Protein AF-A0A849R8N9-F1 (afdb_monomer)

Solvent-accessible surface area (backbone atoms only — not comparable to full-atom values): 6455 Å² total; per-residue (Å²): 114,72,68,57,53,55,50,51,50,54,52,49,55,51,48,55,70,72,49,62,56,69,59,52,52,50,52,54,50,52,54,50,51,51,51,48,61,68,49,47,60,58,52,51,54,50,51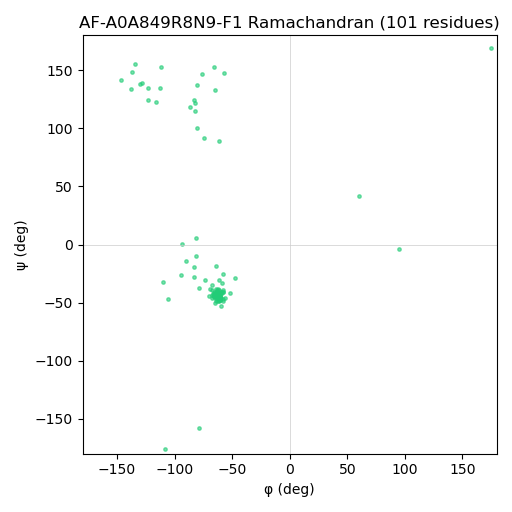,50,52,51,53,49,50,53,48,40,43,73,74,74,50,54,101,72,84,89,78,50,58,96,92,42,96,62,70,79,64,54,70,63,52,46,55,55,51,56,70,40,90,90,51,90,71,82,81,92,76,80,95,59,91,83,126

Structure (mmCIF, N/CA/C/O backbone):
data_AF-A0A849R8N9-F1
#
_entry.id   AF-A0A849R8N9-F1
#
loop_
_atom_site.group_PDB
_atom_site.id
_atom_site.type_symbol
_atom_site.label_atom_id
_atom_site.label_alt_id
_atom_site.label_comp_id
_atom_site.label_asym_id
_atom_site.label_entity_id
_atom_site.label_seq_id
_atom_site.pdbx_PDB_ins_code
_atom_site.Cartn_x
_atom_site.Cartn_y
_atom_site.Cartn_z
_atom_site.occupancy
_atom_site.B_iso_or_equiv
_atom_site.auth_seq_id
_atom_site.auth_comp_id
_atom_site.auth_asym_id
_atom_site.auth_atom_id
_atom_site.pdbx_PDB_model_num
ATOM 1 N N . MET A 1 1 ? -30.679 -16.609 16.496 1.00 62.34 1 MET A N 1
ATOM 2 C CA . MET A 1 1 ? -29.241 -16.255 16.487 1.00 62.34 1 MET A CA 1
ATOM 3 C C . MET A 1 1 ? -28.993 -14.779 16.141 1.00 62.34 1 MET A C 1
ATOM 5 O O . MET A 1 1 ? -28.462 -14.071 16.983 1.00 62.34 1 MET A O 1
ATOM 9 N N . PHE A 1 2 ? -29.469 -14.258 14.999 1.00 70.25 2 PHE A N 1
ATOM 10 C CA . PHE A 1 2 ? -29.288 -12.841 14.600 1.00 70.25 2 PHE A CA 1
ATOM 11 C C . PHE A 1 2 ? -29.846 -11.781 15.575 1.00 70.25 2 PHE A C 1
ATOM 13 O O . PHE A 1 2 ? -29.257 -10.712 15.725 1.00 70.25 2 PHE A O 1
ATOM 20 N N . LYS A 1 3 ? -30.953 -12.066 16.281 1.00 79.62 3 LYS A N 1
ATOM 21 C CA . LYS A 1 3 ? -31.496 -11.165 17.320 1.00 79.62 3 LYS A CA 1
ATOM 22 C C . LYS A 1 3 ? -30.511 -10.938 18.472 1.00 79.62 3 LYS A C 1
ATOM 24 O O . LYS A 1 3 ? -30.376 -9.808 18.925 1.00 79.62 3 LYS A O 1
ATOM 29 N N . ASN A 1 4 ? -29.785 -11.976 18.887 1.00 85.31 4 ASN A N 1
ATOM 30 C CA . ASN A 1 4 ? -28.820 -11.876 19.983 1.00 85.31 4 ASN A CA 1
ATOM 31 C C . ASN A 1 4 ? -27.642 -10.983 19.586 1.00 85.31 4 ASN A C 1
ATOM 33 O O . ASN A 1 4 ? -27.236 -10.146 20.376 1.00 85.31 4 ASN A O 1
ATOM 37 N N . PHE A 1 5 ? -27.176 -11.071 18.336 1.00 88.25 5 PHE A N 1
ATOM 38 C CA . PHE A 1 5 ? -26.109 -10.206 17.825 1.00 88.25 5 PHE A CA 1
ATOM 39 C C . PHE A 1 5 ? -26.508 -8.722 17.829 1.00 88.25 5 PHE A C 1
ATOM 41 O O . PHE A 1 5 ? -25.741 -7.873 18.279 1.00 88.25 5 PHE A O 1
ATOM 48 N N . LYS A 1 6 ? -27.744 -8.406 17.412 1.00 88.38 6 LYS A N 1
ATOM 49 C CA . LYS A 1 6 ? -28.294 -7.040 17.504 1.00 88.38 6 LYS A CA 1
ATOM 50 C C . LYS A 1 6 ? -28.331 -6.526 18.945 1.00 88.38 6 LYS A C 1
ATOM 52 O O . LYS A 1 6 ? -27.981 -5.373 19.188 1.00 88.38 6 LYS A O 1
ATOM 57 N N . VAL A 1 7 ? -28.743 -7.370 19.890 1.00 91.75 7 VAL A N 1
ATOM 58 C CA . VAL A 1 7 ? -28.802 -7.008 21.314 1.00 91.75 7 VAL A CA 1
ATOM 59 C C . VAL A 1 7 ? -27.396 -6.811 21.887 1.00 91.75 7 VAL A C 1
ATOM 61 O O . VAL A 1 7 ? -27.147 -5.793 22.526 1.00 91.75 7 VAL A O 1
ATOM 64 N N . SER A 1 8 ? -26.454 -7.713 21.604 1.00 90.69 8 SER A N 1
ATOM 65 C CA . SER A 1 8 ? -25.053 -7.589 22.025 1.00 90.69 8 SER A CA 1
ATOM 66 C C . SER A 1 8 ? -24.391 -6.328 21.466 1.00 90.69 8 SER A C 1
ATOM 68 O O . SER A 1 8 ? -23.702 -5.630 22.206 1.00 90.69 8 SER A O 1
ATOM 70 N N . PHE A 1 9 ? -24.648 -5.978 20.202 1.00 91.25 9 PHE A N 1
ATOM 71 C CA . PHE A 1 9 ? -24.139 -4.744 19.599 1.00 91.25 9 PHE A CA 1
ATOM 72 C C . PHE A 1 9 ? -24.730 -3.488 20.256 1.00 91.25 9 PHE A C 1
ATOM 74 O O . PHE A 1 9 ? -23.998 -2.552 20.576 1.00 91.25 9 PHE A O 1
ATOM 81 N N . PHE A 1 10 ? -26.042 -3.475 20.523 1.00 92.25 10 PHE A N 1
ATOM 82 C CA . PHE A 1 10 ? -26.693 -2.369 21.231 1.00 92.25 10 PHE A CA 1
ATOM 83 C C . PHE A 1 10 ? -26.127 -2.179 22.646 1.00 92.25 10 PHE A C 1
ATOM 85 O O . PHE A 1 10 ? -25.846 -1.051 23.061 1.00 92.25 10 PHE A O 1
ATOM 92 N N . LEU A 1 11 ? -25.916 -3.279 23.374 1.00 92.06 11 LEU A N 1
ATOM 93 C CA . LEU A 1 11 ? -25.310 -3.258 24.704 1.00 92.06 11 LEU A CA 1
ATOM 94 C C . LEU A 1 11 ? -23.860 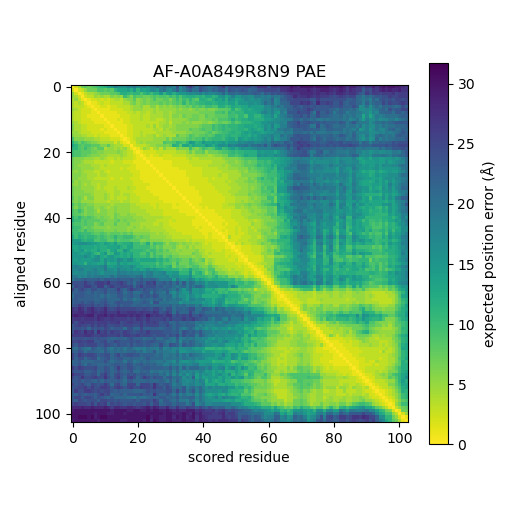-2.763 24.657 1.00 92.06 11 LEU A C 1
ATOM 96 O O . LEU A 1 11 ? -23.503 -1.901 25.457 1.00 92.06 11 LEU A O 1
ATOM 100 N N . ALA A 1 12 ? -23.055 -3.232 23.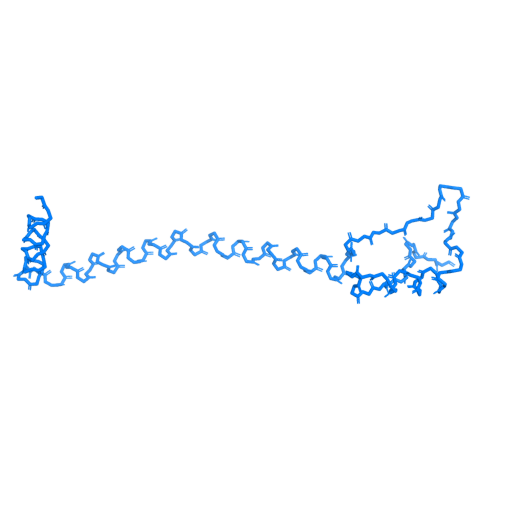699 1.00 90.31 12 ALA A N 1
ATOM 101 C CA . ALA A 1 12 ? -21.676 -2.782 23.515 1.00 90.31 12 ALA A CA 1
ATOM 102 C C . ALA A 1 12 ? -21.607 -1.279 23.207 1.00 90.31 12 ALA A C 1
ATOM 104 O O . ALA A 1 12 ? -20.884 -0.546 23.880 1.00 90.31 12 ALA A O 1
ATOM 105 N N . HIS A 1 13 ? -22.419 -0.791 22.264 1.00 89.62 13 HIS A N 1
ATOM 106 C CA . HIS A 1 13 ? -22.471 0.631 21.921 1.00 89.62 13 HIS A CA 1
ATOM 107 C C . HIS A 1 13 ? -22.867 1.498 23.126 1.00 89.62 13 HIS A C 1
ATOM 109 O O . HIS A 1 13 ? -22.217 2.503 23.428 1.00 89.62 13 HIS A O 1
ATOM 115 N N . LYS A 1 14 ? -23.903 1.084 23.868 1.00 89.50 14 LYS A N 1
ATOM 116 C CA . LYS A 1 14 ? -24.335 1.780 25.086 1.00 89.50 14 LYS A CA 1
ATOM 117 C C . LYS A 1 14 ? -23.261 1.741 26.180 1.00 89.50 14 LYS A C 1
ATOM 119 O O . LYS A 1 14 ? -23.080 2.741 26.869 1.00 89.50 14 LYS A O 1
ATOM 124 N N . SER A 1 15 ? -22.545 0.627 26.326 1.00 87.12 15 SER A N 1
ATOM 125 C CA . SER A 1 15 ? -21.461 0.458 27.302 1.00 87.12 15 SER A CA 1
ATOM 126 C C . SER A 1 15 ? -20.270 1.366 27.000 1.00 87.12 15 SER A C 1
ATOM 128 O O . SER A 1 15 ? -19.781 2.047 27.896 1.00 87.12 15 SER A O 1
ATOM 130 N N . ILE A 1 16 ? -19.846 1.437 25.735 1.00 89.12 16 ILE A N 1
ATOM 131 C CA . ILE A 1 16 ? -18.751 2.309 25.281 1.00 89.12 16 ILE A CA 1
ATOM 132 C C . ILE A 1 16 ? -19.096 3.780 25.543 1.00 89.12 16 ILE A C 1
ATOM 134 O O . ILE A 1 16 ? -18.268 4.530 26.052 1.00 89.12 16 ILE A O 1
ATOM 138 N N . ARG A 1 17 ? -20.339 4.187 25.252 1.00 83.19 17 ARG A N 1
ATOM 139 C CA . ARG A 1 17 ? -20.784 5.576 25.427 1.00 83.19 17 ARG A CA 1
ATOM 140 C C . ARG A 1 17 ? -20.989 5.977 26.892 1.00 83.19 17 ARG A C 1
ATOM 142 O O . ARG A 1 17 ? -20.841 7.148 27.219 1.00 83.19 17 ARG A O 1
ATOM 149 N N . ARG A 1 18 ? -21.371 5.033 27.760 1.00 84.69 18 ARG A N 1
ATOM 150 C CA . ARG A 1 18 ? -21.619 5.282 29.193 1.00 84.69 18 ARG A CA 1
ATOM 151 C C . ARG A 1 18 ? -20.370 5.085 30.065 1.00 84.69 18 ARG A C 1
ATOM 153 O O . ARG A 1 18 ? -20.384 5.489 31.222 1.00 84.69 18 ARG A O 1
ATOM 160 N N . GLY A 1 19 ? -19.330 4.447 29.527 1.00 82.62 19 GLY A N 1
ATOM 161 C CA . GLY A 1 19 ? -18.024 4.291 30.165 1.00 82.62 19 GLY A CA 1
ATOM 162 C C . GLY A 1 19 ? -17.150 5.547 30.063 1.00 82.62 19 GLY A C 1
ATOM 163 O O . GLY A 1 19 ? -17.639 6.656 29.856 1.00 82.62 19 GLY A O 1
ATOM 164 N N . ASN A 1 20 ? -15.832 5.375 30.195 1.00 87.69 20 ASN A N 1
ATOM 165 C CA . ASN A 1 20 ? -14.881 6.479 30.080 1.00 87.69 20 ASN A CA 1
ATOM 166 C C . ASN A 1 20 ? -14.586 6.802 28.607 1.00 87.69 20 ASN A C 1
ATOM 168 O O . ASN A 1 20 ? -13.769 6.141 27.961 1.00 87.69 20 ASN A O 1
ATOM 172 N N . ILE A 1 21 ? -15.228 7.852 28.092 1.00 86.69 21 ILE A N 1
ATOM 173 C CA . ILE A 1 21 ? -15.053 8.288 26.703 1.00 86.69 21 ILE A CA 1
ATOM 174 C C . ILE A 1 21 ? -13.610 8.702 26.389 1.00 86.69 21 ILE A C 1
ATOM 176 O O . ILE A 1 21 ? -13.147 8.478 25.273 1.00 86.69 21 ILE A O 1
ATOM 180 N N . GLY A 1 22 ? -12.873 9.223 27.377 1.00 91.56 22 GLY A N 1
ATOM 181 C CA . GLY A 1 22 ? -11.460 9.568 27.225 1.00 91.56 22 GLY A CA 1
ATOM 182 C C . GLY A 1 22 ? -10.602 8.334 26.952 1.00 91.56 22 GLY A C 1
ATOM 183 O O . GLY A 1 22 ? -9.780 8.344 26.040 1.00 91.56 22 GLY A O 1
ATOM 184 N N . THR A 1 23 ? -10.849 7.235 27.672 1.00 92.62 23 THR A N 1
ATOM 185 C CA . THR A 1 23 ? -10.159 5.959 27.429 1.00 92.62 23 THR A CA 1
ATOM 186 C C . THR A 1 23 ? -10.495 5.400 26.051 1.00 92.62 23 THR A C 1
ATOM 188 O O . THR A 1 23 ? -9.592 4.975 25.344 1.00 92.62 23 THR A O 1
ATOM 191 N N . VAL A 1 24 ? -11.763 5.450 25.632 1.00 92.88 24 VAL A N 1
ATOM 192 C CA . VAL A 1 24 ? -12.181 4.978 24.299 1.00 92.88 24 VAL A CA 1
ATOM 193 C C . VAL A 1 24 ? -11.471 5.762 23.192 1.00 92.88 24 VAL A C 1
ATOM 195 O O . VAL A 1 24 ? -10.914 5.156 22.280 1.00 92.88 24 VAL A O 1
ATOM 198 N N . ILE A 1 25 ? -11.440 7.095 23.289 1.00 94.62 25 ILE A N 1
ATOM 199 C CA . ILE A 1 25 ? -10.735 7.955 22.326 1.00 94.62 25 ILE A CA 1
ATOM 200 C C . ILE A 1 25 ? -9.239 7.631 22.304 1.00 94.62 25 ILE A C 1
ATOM 202 O O . ILE A 1 25 ? -8.657 7.503 21.225 1.00 94.62 25 ILE A O 1
ATOM 206 N N . LEU A 1 26 ? -8.623 7.453 23.476 1.00 96.12 26 LEU A N 1
ATOM 207 C CA . LEU A 1 26 ? -7.206 7.117 23.579 1.00 96.12 26 LEU A CA 1
ATOM 208 C C . LEU A 1 26 ? -6.909 5.754 22.939 1.00 96.12 26 LEU A C 1
ATOM 210 O O . LEU A 1 26 ? -5.985 5.646 22.138 1.00 96.12 26 LEU A O 1
ATOM 214 N N . THR A 1 27 ? -7.716 4.730 23.225 1.00 95.50 27 THR A N 1
ATOM 215 C CA . THR A 1 27 ? -7.561 3.396 22.633 1.00 95.50 27 THR A CA 1
ATOM 216 C C . THR A 1 27 ? -7.723 3.432 21.115 1.00 95.50 27 THR A C 1
ATOM 218 O O . THR A 1 27 ? -6.885 2.872 20.413 1.00 95.50 27 THR A O 1
ATOM 221 N N . VAL A 1 28 ? -8.744 4.120 20.592 1.00 95.81 28 VAL A N 1
ATOM 222 C CA . VAL A 1 28 ? -8.950 4.259 19.139 1.00 95.81 28 VAL A CA 1
ATOM 223 C C . VAL A 1 28 ? -7.785 5.008 18.491 1.00 95.81 28 VAL A C 1
ATOM 225 O O . VAL A 1 28 ? -7.316 4.599 17.431 1.00 95.81 28 VAL A O 1
ATOM 228 N N . THR A 1 29 ? -7.270 6.054 19.139 1.00 97.44 29 THR A N 1
ATOM 229 C CA . THR A 1 29 ? -6.096 6.802 18.664 1.00 97.44 29 THR A CA 1
ATOM 230 C C . THR A 1 29 ? -4.856 5.914 18.608 1.00 97.44 29 THR A C 1
ATOM 232 O O . THR A 1 29 ? -4.197 5.859 17.574 1.00 97.44 29 THR A O 1
ATOM 235 N N . ILE A 1 30 ? -4.561 5.169 19.678 1.00 97.81 30 ILE A N 1
ATOM 236 C CA . ILE A 1 30 ? -3.414 4.251 19.731 1.00 97.81 30 ILE A CA 1
ATOM 237 C C . ILE A 1 30 ? -3.549 3.160 18.664 1.00 97.81 30 ILE A C 1
ATOM 239 O O . ILE A 1 30 ? -2.602 2.921 17.920 1.00 97.81 30 ILE A O 1
ATOM 243 N N . MET A 1 31 ? -4.723 2.532 18.541 1.00 97.69 31 MET A N 1
ATOM 244 C CA . MET A 1 31 ? -4.970 1.511 17.516 1.00 97.69 31 MET A CA 1
ATOM 245 C C . MET A 1 31 ? -4.799 2.073 16.102 1.00 97.69 31 MET A C 1
ATOM 247 O O . MET A 1 31 ? -4.179 1.428 15.260 1.00 97.69 31 MET A O 1
ATOM 251 N N . SER A 1 32 ? -5.294 3.287 15.854 1.00 97.81 32 SER A N 1
ATOM 252 C CA . SER A 1 32 ? -5.124 3.970 14.568 1.00 97.81 32 SER A CA 1
ATOM 253 C C . SER A 1 32 ? -3.651 4.257 14.285 1.00 97.81 32 SER A C 1
ATOM 255 O O . SER A 1 32 ? -3.181 4.021 13.177 1.00 97.81 32 SER A O 1
ATOM 257 N N . LEU A 1 33 ? -2.896 4.709 15.289 1.00 97.31 33 LEU A N 1
ATOM 258 C CA . LEU A 1 33 ? -1.474 5.005 15.145 1.00 97.31 33 LEU A CA 1
ATOM 259 C C . LEU A 1 33 ? -0.651 3.739 14.870 1.00 97.31 33 LEU A C 1
ATOM 261 O O . LEU A 1 33 ? 0.216 3.757 14.001 1.00 97.31 33 LEU A O 1
ATOM 265 N N . ILE A 1 34 ? -0.958 2.632 15.555 1.00 97.19 34 ILE A N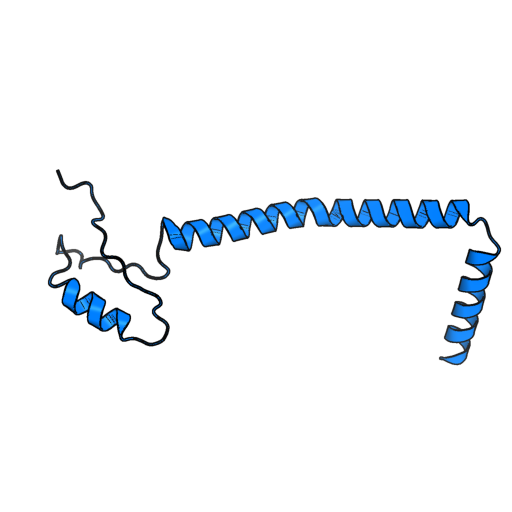 1
ATOM 266 C CA . ILE A 1 34 ? -0.349 1.319 15.294 1.00 97.19 34 ILE A CA 1
ATOM 267 C C . ILE A 1 34 ? -0.646 0.880 13.858 1.00 97.19 34 ILE A C 1
ATOM 269 O O . ILE A 1 34 ? 0.261 0.465 13.143 1.00 97.19 34 ILE A O 1
ATOM 273 N N . PHE A 1 35 ? -1.897 1.005 13.415 1.00 97.75 35 PHE A N 1
ATOM 274 C CA . PHE A 1 35 ? -2.291 0.643 12.055 1.00 97.75 35 PHE A CA 1
ATOM 275 C C . PHE A 1 35 ? -1.540 1.461 11.000 1.00 97.75 35 PHE A C 1
ATOM 277 O O . PHE A 1 35 ? -0.977 0.892 10.063 1.00 97.75 35 PHE A O 1
ATOM 284 N N . VAL A 1 36 ? -1.475 2.783 11.183 1.00 96.94 36 VAL A N 1
ATOM 285 C CA . VAL A 1 36 ? -0.695 3.667 10.310 1.00 96.94 36 VAL A CA 1
ATOM 286 C C . VAL A 1 36 ? 0.766 3.234 10.306 1.00 96.94 36 VAL A C 1
ATOM 288 O O . VAL A 1 36 ? 1.330 3.051 9.235 1.00 96.94 36 VAL A O 1
ATOM 291 N N . ASN A 1 37 ? 1.368 3.002 11.472 1.00 94.62 37 ASN A N 1
ATOM 292 C CA . ASN A 1 37 ? 2.767 2.597 11.576 1.00 94.62 37 ASN A CA 1
ATOM 293 C C . ASN A 1 37 ? 3.062 1.279 10.836 1.00 94.62 37 ASN A C 1
ATOM 295 O O . ASN A 1 37 ? 4.068 1.191 10.133 1.00 94.62 37 ASN A O 1
ATOM 299 N N . LEU A 1 38 ? 2.163 0.296 10.932 1.00 95.62 38 LEU A N 1
ATOM 300 C CA . LEU A 1 38 ? 2.312 -1.004 10.274 1.00 95.62 38 LEU A CA 1
ATOM 301 C C . LEU A 1 38 ? 2.218 -0.925 8.746 1.00 95.62 38 LEU A C 1
ATOM 303 O O . LEU A 1 38 ? 2.897 -1.683 8.057 1.00 95.62 38 LEU A O 1
ATOM 307 N N . ILE A 1 39 ? 1.390 -0.030 8.205 1.00 96.50 39 ILE A N 1
ATOM 308 C CA . ILE A 1 39 ? 1.150 0.062 6.754 1.00 96.50 39 ILE A CA 1
ATOM 309 C C . ILE A 1 39 ? 2.048 1.101 6.085 1.00 96.50 39 ILE A C 1
ATOM 311 O O . ILE A 1 39 ? 2.368 0.968 4.903 1.00 96.50 39 ILE A O 1
ATOM 315 N N . PHE A 1 40 ? 2.493 2.111 6.827 1.00 96.44 40 PHE A N 1
ATOM 316 C CA . PHE A 1 40 ? 3.268 3.227 6.299 1.00 96.44 40 PHE A CA 1
ATOM 317 C C . PHE A 1 40 ? 4.578 2.780 5.644 1.00 96.44 40 PHE A C 1
ATOM 319 O O . PHE A 1 40 ? 4.824 3.110 4.484 1.00 96.44 40 PHE A O 1
ATOM 326 N N . LEU A 1 41 ? 5.395 1.998 6.359 1.00 93.25 41 LEU A N 1
ATOM 327 C CA . LEU A 1 41 ? 6.709 1.590 5.859 1.00 93.25 41 LEU A CA 1
ATOM 328 C C . LEU A 1 41 ? 6.597 0.689 4.613 1.00 93.25 41 LEU A C 1
ATOM 330 O O . LEU A 1 41 ? 7.213 1.030 3.601 1.00 93.25 41 LEU A O 1
ATOM 334 N N . PRO A 1 42 ? 5.781 -0.390 4.608 1.00 94.12 42 PRO A N 1
ATOM 335 C CA . PRO A 1 42 ? 5.581 -1.192 3.402 1.00 94.12 42 PRO A CA 1
ATOM 336 C C . PRO A 1 42 ? 5.041 -0.375 2.227 1.00 94.12 42 PRO A C 1
ATOM 338 O O . PRO A 1 42 ? 5.501 -0.556 1.108 1.00 94.12 42 PRO A O 1
ATOM 341 N N . SER A 1 43 ? 4.119 0.564 2.471 1.00 94.31 43 SER A N 1
ATOM 342 C CA . SER A 1 43 ? 3.523 1.378 1.402 1.00 94.31 43 SER A CA 1
ATOM 343 C C . SER A 1 43 ? 4.544 2.284 0.718 1.00 94.31 43 SER A C 1
ATOM 345 O O . SER A 1 43 ? 4.543 2.388 -0.506 1.00 94.31 43 SER A O 1
ATOM 347 N N . ILE A 1 44 ? 5.441 2.910 1.487 1.00 95.06 44 ILE A N 1
ATOM 348 C CA . ILE A 1 44 ? 6.533 3.713 0.920 1.00 95.06 44 ILE A CA 1
ATOM 349 C C . ILE A 1 44 ? 7.478 2.827 0.115 1.00 95.06 44 ILE A C 1
ATOM 351 O O . ILE A 1 44 ? 7.806 3.158 -1.022 1.00 95.06 44 ILE A O 1
ATOM 355 N N . VAL A 1 45 ? 7.897 1.696 0.686 1.00 93.44 45 VAL A N 1
ATOM 356 C CA . VAL A 1 45 ? 8.833 0.779 0.024 1.00 93.44 45 VAL A CA 1
ATOM 357 C C . VAL A 1 45 ? 8.242 0.253 -1.287 1.00 93.44 45 VAL A C 1
ATOM 359 O O . VAL A 1 45 ? 8.910 0.303 -2.318 1.00 93.44 45 VAL A O 1
ATOM 362 N N . SER A 1 46 ? 6.981 -0.182 -1.281 1.00 93.25 46 SER A N 1
ATOM 363 C CA . SER A 1 46 ? 6.285 -0.636 -2.488 1.00 93.25 46 SER A CA 1
ATOM 364 C C . SER A 1 46 ? 6.092 0.486 -3.509 1.00 93.25 46 SER A C 1
ATOM 366 O O . SER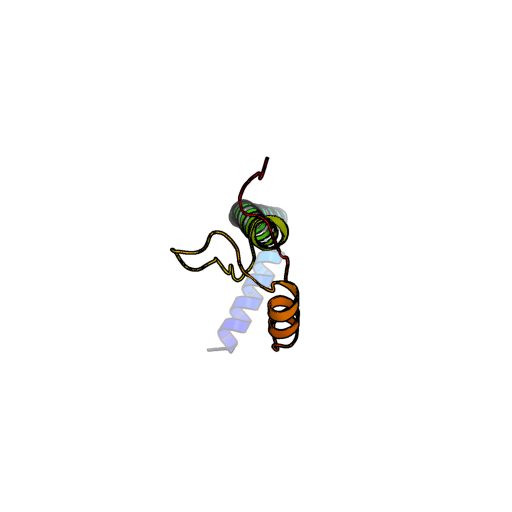 A 1 46 ? 6.315 0.260 -4.695 1.00 93.25 46 SER A O 1
ATOM 368 N N . GLY A 1 47 ? 5.733 1.696 -3.072 1.00 91.44 47 GLY A N 1
ATOM 369 C CA . GLY A 1 47 ? 5.568 2.843 -3.969 1.00 91.44 47 GLY A CA 1
ATOM 370 C C . GLY A 1 47 ? 6.870 3.248 -4.666 1.00 91.44 47 GLY A C 1
ATOM 371 O O . GLY A 1 47 ? 6.867 3.524 -5.867 1.00 91.44 47 GLY A O 1
ATOM 372 N N . ILE A 1 48 ? 7.993 3.228 -3.938 1.00 91.75 48 ILE A N 1
ATOM 373 C CA . ILE A 1 48 ? 9.326 3.443 -4.517 1.00 91.75 48 ILE A CA 1
ATOM 374 C C . ILE A 1 48 ? 9.652 2.323 -5.508 1.00 91.75 48 ILE A C 1
ATOM 376 O O . ILE A 1 48 ? 10.071 2.619 -6.623 1.00 91.75 48 ILE A O 1
ATOM 380 N N . GLY A 1 49 ? 9.427 1.060 -5.136 1.00 88.56 49 GLY A N 1
ATOM 381 C CA . GLY A 1 49 ? 9.691 -0.087 -6.009 1.00 88.56 49 GLY A CA 1
ATOM 382 C C . GLY A 1 49 ? 8.951 -0.002 -7.345 1.00 88.56 49 GLY A C 1
ATOM 383 O O . GLY A 1 49 ? 9.566 -0.163 -8.398 1.00 88.56 49 GLY A O 1
ATOM 384 N N . GLU A 1 50 ? 7.661 0.330 -7.315 1.00 88.88 50 GLU A N 1
ATOM 385 C CA . GLU A 1 50 ? 6.860 0.491 -8.532 1.00 88.88 50 GLU A CA 1
ATOM 386 C C . GLU A 1 50 ? 7.343 1.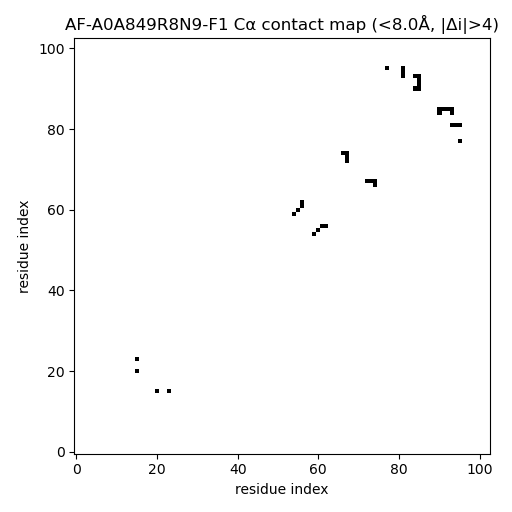677 -9.376 1.00 88.88 50 GLU A C 1
ATOM 388 O O . GLU A 1 50 ? 7.534 1.552 -10.583 1.00 88.88 50 GLU A O 1
ATOM 393 N N . SER A 1 51 ? 7.629 2.815 -8.736 1.00 81.44 51 SER A N 1
ATOM 394 C CA . SER A 1 51 ? 8.127 4.007 -9.434 1.00 81.44 51 SER A CA 1
ATOM 395 C C . SER A 1 51 ? 9.478 3.753 -10.106 1.00 81.44 51 SER A C 1
ATOM 397 O O . SER A 1 51 ? 9.720 4.215 -11.221 1.00 81.44 51 SER A O 1
ATOM 399 N N . MET A 1 52 ? 10.358 2.995 -9.446 1.00 79.81 52 MET A N 1
ATOM 400 C CA . MET A 1 52 ? 11.629 2.572 -10.026 1.00 79.81 52 MET A CA 1
ATOM 401 C C . MET A 1 52 ? 11.416 1.632 -11.210 1.00 79.81 52 MET A C 1
ATOM 403 O O . MET A 1 52 ? 12.077 1.805 -12.226 1.00 79.81 52 MET A O 1
ATOM 407 N N . ASN A 1 53 ? 10.492 0.674 -11.116 1.00 81.75 53 ASN A N 1
ATOM 408 C CA . ASN A 1 53 ? 10.190 -0.238 -12.218 1.00 81.75 53 ASN A CA 1
ATOM 409 C C . ASN A 1 53 ? 9.684 0.517 -13.458 1.00 81.75 53 ASN A C 1
ATOM 411 O O . ASN A 1 53 ? 10.223 0.341 -14.549 1.00 81.75 53 ASN A O 1
ATOM 415 N N . VAL A 1 54 ? 8.724 1.429 -13.275 1.00 79.75 54 VAL A N 1
ATOM 416 C CA . VAL A 1 54 ? 8.222 2.296 -14.354 1.00 79.75 54 VAL A CA 1
ATOM 417 C C . VAL A 1 54 ? 9.360 3.122 -14.956 1.00 79.75 54 VAL A C 1
ATOM 419 O O . VAL A 1 54 ? 9.545 3.119 -16.167 1.00 79.75 54 VAL A O 1
ATOM 422 N N . MET A 1 55 ? 10.201 3.749 -14.128 1.00 69.56 55 MET A N 1
ATOM 423 C CA . MET A 1 55 ? 11.340 4.538 -14.611 1.00 69.56 55 MET A CA 1
ATOM 424 C C . MET A 1 55 ? 12.370 3.689 -15.377 1.00 69.56 55 MET A C 1
ATOM 426 O O . MET A 1 55 ? 12.919 4.131 -16.386 1.00 69.56 55 MET A O 1
ATOM 430 N N . ILE A 1 56 ? 12.637 2.466 -14.920 1.00 72.12 56 ILE A N 1
ATOM 431 C CA . ILE A 1 56 ? 13.531 1.521 -15.595 1.00 72.12 56 ILE A CA 1
ATOM 432 C C . ILE A 1 56 ? 12.957 1.142 -16.962 1.00 72.12 56 ILE A C 1
ATOM 434 O O . ILE A 1 56 ? 13.709 1.154 -17.937 1.00 72.12 56 ILE A O 1
ATOM 438 N N . ILE A 1 57 ? 11.658 0.845 -17.053 1.00 70.62 57 ILE A N 1
ATOM 439 C CA . ILE A 1 57 ? 10.978 0.500 -18.311 1.00 70.62 57 ILE A CA 1
ATOM 440 C C . ILE A 1 57 ? 10.936 1.692 -19.272 1.00 70.62 57 ILE A C 1
ATOM 442 O O . ILE A 1 57 ? 11.204 1.507 -20.455 1.00 70.62 57 ILE A O 1
ATOM 446 N N . ASP A 1 58 ? 10.638 2.893 -18.779 1.00 70.88 58 ASP A N 1
ATOM 447 C CA . ASP A 1 58 ? 10.429 4.070 -19.627 1.00 70.88 58 ASP A CA 1
ATOM 448 C C . ASP A 1 58 ? 11.743 4.696 -20.114 1.00 70.88 58 ASP A C 1
ATOM 450 O O . ASP A 1 58 ? 11.823 5.167 -21.250 1.00 70.88 58 ASP A O 1
ATOM 454 N N . TYR A 1 59 ? 12.786 4.714 -19.273 1.00 62.53 59 TYR A N 1
ATOM 455 C CA . TYR A 1 59 ? 14.014 5.466 -19.566 1.00 62.53 59 TYR A CA 1
ATOM 456 C C . TYR A 1 59 ? 15.232 4.599 -19.879 1.00 62.53 59 TYR A C 1
ATOM 458 O O . TYR A 1 59 ? 16.092 5.024 -20.651 1.00 62.53 59 TYR A O 1
ATOM 466 N N . THR A 1 60 ? 15.348 3.408 -19.286 1.00 57.75 60 THR A N 1
ATOM 467 C CA . THR A 1 60 ? 16.578 2.598 -19.400 1.00 57.75 60 THR A CA 1
ATOM 468 C C . THR A 1 60 ? 16.386 1.420 -20.346 1.00 57.75 60 THR A C 1
ATOM 470 O O . THR A 1 60 ? 17.185 1.192 -21.257 1.00 57.75 60 THR A O 1
ATOM 473 N N . TYR A 1 61 ? 15.289 0.695 -20.185 1.00 58.16 61 TYR A N 1
ATOM 474 C CA . TYR A 1 61 ? 14.958 -0.476 -20.975 1.00 58.16 61 TYR A CA 1
ATOM 475 C C . TYR A 1 61 ? 13.802 -0.171 -21.925 1.00 58.16 61 TYR A C 1
ATOM 477 O O . TYR A 1 61 ? 13.426 0.970 -22.156 1.00 58.16 61 TYR A O 1
ATOM 485 N N . SER A 1 62 ? 13.353 -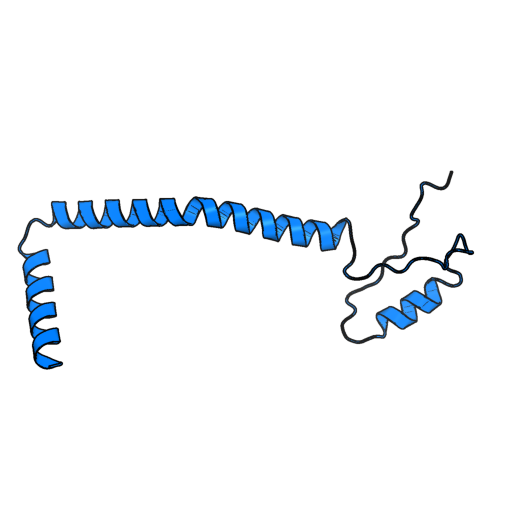1.189 -22.630 1.00 63.88 62 SER A N 1
ATOM 486 C CA . SER A 1 62 ? 12.095 -1.184 -23.364 1.00 63.88 62 SER A CA 1
ATOM 487 C C . SER A 1 62 ? 11.445 -2.517 -23.033 1.00 63.88 62 SER A C 1
ATOM 489 O O . SER A 1 62 ? 12.155 -3.465 -22.691 1.00 63.88 62 SER A O 1
ATOM 491 N N . ASN A 1 63 ? 10.123 -2.631 -23.129 1.00 69.38 63 ASN A N 1
ATOM 492 C CA . ASN A 1 63 ? 9.453 -3.895 -22.802 1.00 69.38 63 ASN A CA 1
ATOM 493 C C . ASN A 1 63 ? 9.972 -5.076 -23.647 1.00 69.38 63 ASN A C 1
ATOM 495 O O . ASN A 1 63 ? 9.898 -6.221 -23.213 1.00 69.38 63 ASN A O 1
ATOM 499 N N . ILE A 1 64 ? 10.499 -4.793 -24.845 1.00 74.44 64 ILE A N 1
ATOM 500 C CA . ILE A 1 64 ? 11.115 -5.756 -25.759 1.00 74.44 64 ILE A CA 1
ATOM 501 C C . ILE A 1 64 ? 12.383 -5.124 -26.351 1.00 74.44 64 ILE A C 1
ATOM 503 O O . ILE A 1 64 ? 12.346 -3.980 -26.807 1.00 74.44 64 ILE A O 1
ATOM 507 N N . VAL A 1 65 ? 13.489 -5.873 -26.370 1.00 77.19 65 VAL A N 1
ATOM 508 C CA . VAL A 1 65 ? 14.762 -5.479 -26.998 1.00 77.19 65 VAL A CA 1
ATOM 509 C C . VAL A 1 65 ? 15.022 -6.383 -28.202 1.00 77.19 65 VAL A C 1
ATOM 511 O O . VAL A 1 65 ? 14.824 -7.593 -28.127 1.00 77.19 65 VAL A O 1
ATOM 514 N N . ILE A 1 66 ? 15.432 -5.788 -29.325 1.00 80.19 66 ILE A N 1
ATOM 515 C CA . ILE A 1 66 ? 15.771 -6.500 -30.563 1.00 80.19 66 ILE A CA 1
ATOM 516 C C . ILE A 1 66 ? 17.256 -6.278 -30.838 1.00 80.19 66 ILE A C 1
ATOM 518 O O . ILE A 1 66 ? 17.693 -5.135 -30.970 1.00 80.19 66 ILE A O 1
ATOM 522 N N . GLU A 1 67 ? 18.010 -7.368 -30.950 1.00 80.31 67 GLU A N 1
ATOM 523 C CA . GLU A 1 67 ? 19.457 -7.364 -31.177 1.00 80.31 67 GLU A CA 1
ATOM 524 C C . GLU A 1 67 ? 19.800 -7.897 -32.579 1.00 80.31 67 GLU A C 1
ATOM 526 O O . GLU A 1 67 ? 19.023 -8.665 -33.162 1.00 80.31 67 GLU A O 1
ATOM 531 N N . PRO A 1 68 ? 20.936 -7.481 -33.171 1.00 80.56 68 PRO A N 1
ATOM 532 C CA . PRO A 1 68 ? 21.400 -8.070 -34.418 1.00 80.56 68 PRO A CA 1
ATOM 533 C C . PRO A 1 68 ? 21.787 -9.543 -34.210 1.00 80.56 68 PRO A C 1
ATOM 535 O O . PRO A 1 68 ? 22.173 -9.963 -33.125 1.00 80.56 68 PRO A O 1
ATOM 538 N N . LYS A 1 69 ? 21.687 -10.341 -35.278 1.00 79.94 69 LYS A N 1
ATOM 539 C CA . LYS A 1 69 ? 22.141 -11.741 -35.284 1.00 79.94 69 LYS A CA 1
ATOM 540 C C . LYS A 1 69 ? 23.628 -11.811 -34.899 1.00 79.94 69 LYS A C 1
ATOM 542 O O . LYS A 1 69 ? 24.365 -10.925 -35.308 1.00 79.94 69 LYS A O 1
ATOM 547 N N . GLU A 1 70 ? 24.063 -12.880 -34.224 1.00 72.81 70 GLU A N 1
ATOM 548 C CA . GLU A 1 70 ? 25.434 -13.059 -33.688 1.00 72.81 70 GLU A CA 1
ATOM 549 C C . GLU A 1 70 ? 26.576 -12.731 -34.674 1.00 72.81 70 GLU A C 1
ATOM 551 O O . GLU A 1 70 ? 27.638 -12.282 -34.261 1.00 72.81 70 GLU A O 1
ATOM 556 N N . ASP A 1 71 ? 26.346 -12.899 -35.978 1.00 73.75 71 ASP A N 1
ATOM 557 C CA . ASP A 1 71 ? 27.336 -12.676 -37.041 1.00 73.75 71 ASP A CA 1
ATOM 558 C C . ASP A 1 71 ? 27.281 -11.259 -37.665 1.00 73.75 71 ASP A C 1
ATOM 560 O O . ASP A 1 71 ? 28.013 -10.934 -38.598 1.00 73.75 71 ASP A O 1
ATOM 564 N N . ASN A 1 72 ? 26.380 -10.395 -37.185 1.00 72.38 72 ASN A N 1
ATOM 565 C CA . ASN A 1 72 ? 26.151 -9.048 -37.704 1.00 72.38 72 ASN A CA 1
ATOM 566 C C . ASN A 1 72 ? 26.327 -7.989 -36.614 1.00 72.38 72 ASN A C 1
ATOM 568 O O . ASN A 1 72 ? 25.765 -8.076 -35.529 1.00 72.38 72 ASN A O 1
ATOM 572 N N . ARG A 1 73 ? 27.043 -6.910 -36.947 1.00 71.62 73 ARG A N 1
ATOM 573 C CA . ARG A 1 73 ? 27.259 -5.775 -36.029 1.00 71.62 73 ARG A CA 1
ATOM 574 C C . ARG A 1 73 ? 26.111 -4.765 -36.005 1.00 71.62 73 ARG A C 1
ATOM 576 O O . ARG A 1 73 ? 26.003 -3.991 -35.063 1.00 71.62 73 ARG A O 1
ATOM 583 N N . TYR A 1 74 ? 25.265 -4.766 -37.033 1.00 74.69 74 TYR A N 1
ATOM 584 C CA . TYR A 1 74 ? 24.188 -3.795 -37.200 1.00 74.69 74 TYR A CA 1
ATOM 585 C C . TYR A 1 74 ? 22.898 -4.475 -37.647 1.00 74.69 74 TYR A C 1
ATOM 587 O O . TYR A 1 74 ? 22.914 -5.462 -38.386 1.00 74.69 74 TYR A O 1
ATOM 595 N N . ILE A 1 75 ? 21.770 -3.905 -37.227 1.00 78.38 75 ILE A N 1
ATOM 596 C CA . ILE A 1 75 ? 20.461 -4.227 -37.791 1.00 78.38 75 ILE A CA 1
ATOM 597 C C . ILE A 1 75 ? 20.314 -3.395 -39.064 1.00 78.38 75 ILE A C 1
ATOM 599 O O . ILE A 1 75 ? 20.280 -2.168 -39.014 1.00 78.38 75 ILE A O 1
ATOM 603 N N . ASN A 1 76 ? 20.245 -4.054 -40.217 1.00 79.31 76 ASN A N 1
ATOM 604 C CA . ASN A 1 76 ? 20.042 -3.366 -41.488 1.00 79.31 76 ASN A CA 1
ATOM 605 C C . ASN A 1 76 ? 18.577 -2.935 -41.643 1.00 79.31 76 ASN A C 1
ATOM 607 O O . ASN A 1 76 ? 17.663 -3.647 -41.229 1.00 79.31 76 ASN A O 1
ATOM 611 N N . ASN A 1 77 ? 18.358 -1.800 -42.311 1.00 81.19 77 ASN A N 1
ATOM 612 C CA . ASN A 1 77 ? 17.032 -1.294 -42.682 1.00 81.19 77 ASN A CA 1
ATOM 613 C C . ASN A 1 77 ? 16.090 -1.015 -41.488 1.00 81.19 77 ASN A C 1
ATOM 615 O O . ASN A 1 77 ? 14.893 -1.322 -41.537 1.00 81.19 77 ASN A O 1
ATOM 619 N N . VAL A 1 78 ? 16.638 -0.423 -40.420 1.00 82.44 78 VAL A N 1
ATOM 620 C CA . VAL A 1 78 ? 15.943 -0.145 -39.148 1.00 82.44 78 VAL A CA 1
ATOM 621 C C . VAL A 1 78 ? 14.622 0.604 -39.348 1.00 82.44 78 VAL A C 1
ATOM 623 O O . VAL A 1 78 ? 13.619 0.199 -38.767 1.00 82.44 78 VAL A O 1
ATOM 626 N N . ASP A 1 79 ? 14.570 1.602 -40.237 1.00 82.56 79 ASP A N 1
ATOM 627 C CA . ASP A 1 79 ? 13.354 2.389 -40.503 1.00 82.56 79 ASP A CA 1
ATOM 628 C C . ASP A 1 79 ? 12.173 1.524 -40.966 1.00 82.56 79 ASP A C 1
ATOM 630 O O . ASP A 1 79 ? 11.024 1.727 -40.562 1.00 82.56 79 ASP A O 1
ATOM 634 N N . SER A 1 80 ? 12.443 0.537 -41.825 1.00 85.44 80 SER A N 1
ATOM 635 C CA . SER A 1 80 ? 11.413 -0.377 -42.332 1.00 85.44 80 SER A CA 1
ATOM 636 C C . SER A 1 80 ? 10.899 -1.314 -41.236 1.00 85.44 80 SER A C 1
ATOM 638 O O . SER A 1 80 ? 9.698 -1.579 -41.144 1.00 85.44 80 SER A O 1
ATOM 640 N N . ILE A 1 81 ? 11.806 -1.763 -40.365 1.00 84.25 81 ILE A N 1
ATOM 641 C CA . ILE A 1 81 ? 11.512 -2.654 -39.245 1.00 84.25 81 ILE A CA 1
ATOM 642 C C . ILE A 1 81 ? 10.703 -1.896 -38.189 1.00 84.25 81 ILE A C 1
ATOM 644 O O . ILE A 1 81 ? 9.672 -2.397 -37.743 1.00 84.25 81 ILE A O 1
ATOM 648 N N . GLN A 1 82 ? 11.087 -0.660 -37.858 1.00 86.50 82 GLN A N 1
ATOM 649 C CA . GLN A 1 82 ? 10.343 0.201 -36.937 1.00 86.50 82 GLN A CA 1
ATOM 650 C C . GLN A 1 82 ? 8.929 0.488 -37.441 1.00 86.50 82 GLN A C 1
ATOM 652 O O . GLN A 1 82 ? 7.974 0.345 -36.680 1.00 86.50 82 GLN A O 1
ATOM 657 N N . LYS A 1 83 ? 8.755 0.825 -38.727 1.00 85.88 83 LYS A N 1
ATOM 658 C CA . LYS A 1 83 ? 7.417 1.022 -39.317 1.00 85.88 83 LYS A CA 1
ATOM 659 C C . LYS A 1 83 ? 6.544 -0.225 -39.193 1.00 85.88 83 LYS A C 1
ATOM 661 O O . LYS A 1 83 ? 5.368 -0.113 -38.859 1.00 85.88 83 LYS A O 1
ATOM 666 N N . LYS A 1 84 ? 7.121 -1.410 -39.414 1.00 86.12 84 LYS A N 1
ATOM 667 C CA . LYS A 1 84 ? 6.406 -2.680 -39.255 1.00 86.12 84 LYS A CA 1
ATOM 668 C C . LYS A 1 84 ? 6.023 -2.935 -37.796 1.00 86.12 84 LYS A C 1
ATOM 670 O O . LYS A 1 84 ? 4.888 -3.316 -37.538 1.00 86.12 84 LYS A O 1
ATOM 675 N N . ILE A 1 85 ? 6.925 -2.697 -36.847 1.00 86.00 85 ILE A N 1
ATOM 676 C CA . ILE A 1 85 ? 6.653 -2.916 -35.419 1.00 86.00 85 ILE A CA 1
ATOM 677 C C . ILE A 1 85 ? 5.601 -1.925 -34.906 1.00 86.00 85 ILE A C 1
ATOM 679 O O . ILE A 1 85 ? 4.649 -2.348 -34.263 1.00 86.00 85 ILE A O 1
ATOM 683 N N . ASN A 1 86 ? 5.688 -0.645 -35.272 1.00 86.94 86 ASN A N 1
ATOM 684 C CA . ASN A 1 86 ? 4.686 0.364 -34.902 1.00 86.94 86 ASN A CA 1
ATOM 685 C C . ASN A 1 86 ? 3.294 0.095 -35.503 1.00 86.94 86 ASN A C 1
ATOM 687 O O . ASN A 1 86 ? 2.309 0.641 -35.021 1.00 86.94 86 ASN A O 1
ATOM 691 N N . SER A 1 87 ? 3.195 -0.736 -36.548 1.00 86.75 87 SER A N 1
ATOM 692 C CA . SER A 1 87 ? 1.905 -1.152 -37.115 1.00 86.75 87 SER A CA 1
ATOM 693 C C . SER A 1 87 ? 1.224 -2.292 -36.344 1.00 86.75 87 SER A C 1
ATOM 695 O O . SER A 1 87 ? 0.066 -2.605 -36.622 1.00 86.75 87 SER A O 1
ATOM 697 N N . LEU A 1 88 ? 1.919 -2.927 -35.391 1.00 86.81 88 LEU A N 1
ATOM 698 C CA . LEU A 1 88 ? 1.364 -4.017 -34.591 1.00 86.81 88 LEU A CA 1
ATOM 699 C C . LEU A 1 88 ? 0.496 -3.476 -33.440 1.00 86.81 88 LEU A C 1
ATOM 701 O O . LEU A 1 88 ? 0.901 -2.539 -32.748 1.00 86.81 88 LEU A O 1
ATOM 705 N N . PRO A 1 89 ? -0.675 -4.084 -33.174 1.00 83.81 89 PRO A N 1
ATOM 706 C CA . PRO A 1 89 ? -1.513 -3.689 -32.048 1.00 83.81 89 PRO A CA 1
ATOM 707 C C . PRO A 1 89 ? -0.800 -3.979 -30.719 1.00 83.81 89 PRO A C 1
ATOM 709 O O . PRO A 1 89 ? -0.270 -5.069 -30.516 1.00 83.81 89 PRO A O 1
ATOM 712 N N . GLY A 1 90 ? -0.804 -3.003 -29.807 1.00 80.75 90 GLY A N 1
ATOM 713 C CA . GLY A 1 90 ? -0.150 -3.103 -28.495 1.00 80.75 90 GLY A CA 1
ATOM 714 C C . GLY A 1 90 ? 1.265 -2.518 -28.435 1.00 80.75 90 GLY A C 1
ATOM 715 O O . GLY A 1 90 ? 1.838 -2.444 -27.351 1.00 80.75 90 GLY A O 1
ATOM 716 N N . VAL A 1 91 ? 1.815 -2.052 -29.561 1.00 83.06 91 VAL A N 1
ATOM 717 C CA . VAL A 1 91 ? 3.077 -1.301 -29.581 1.00 83.06 91 VAL A CA 1
ATOM 718 C C . VAL A 1 91 ? 2.790 0.184 -29.362 1.00 83.06 91 VAL A C 1
ATOM 720 O O . VAL A 1 91 ? 2.110 0.816 -30.163 1.00 83.06 91 VAL A O 1
ATOM 723 N N . VAL A 1 92 ? 3.323 0.745 -28.273 1.00 81.25 92 VAL A N 1
ATOM 724 C CA . VAL A 1 92 ? 3.186 2.178 -27.937 1.00 81.25 92 VAL A CA 1
ATOM 725 C C . VAL A 1 92 ? 4.232 3.030 -28.668 1.00 81.25 92 VAL A C 1
ATOM 727 O O . VAL A 1 92 ? 3.979 4.188 -28.990 1.00 81.25 92 VAL A O 1
ATOM 730 N N . GLY A 1 93 ? 5.393 2.453 -28.984 1.00 78.88 93 GLY A N 1
ATOM 731 C CA . GLY A 1 93 ? 6.433 3.103 -29.772 1.00 78.88 93 GLY A CA 1
ATOM 732 C C . GLY A 1 93 ? 7.699 2.259 -29.883 1.00 78.88 93 GLY A C 1
ATOM 733 O O . GLY A 1 93 ? 7.873 1.260 -29.185 1.00 78.88 93 GLY A O 1
ATOM 734 N N . THR A 1 94 ? 8.600 2.675 -30.769 1.00 85.12 94 THR A N 1
ATOM 735 C CA . THR A 1 94 ? 9.905 2.036 -30.982 1.00 85.12 94 THR A CA 1
ATOM 736 C C . THR A 1 94 ? 11.010 3.079 -30.948 1.00 85.12 94 THR A C 1
ATOM 738 O O . THR A 1 94 ? 10.875 4.114 -31.598 1.00 85.12 94 THR A O 1
ATOM 741 N N . SER A 1 95 ? 12.137 2.774 -30.309 1.00 81.06 95 SER A N 1
ATOM 742 C CA . SER A 1 95 ? 13.339 3.610 -30.351 1.00 81.06 95 SER A CA 1
ATOM 743 C C . SER A 1 95 ? 14.522 2.800 -30.873 1.00 81.06 95 SER A C 1
ATOM 745 O O . SER A 1 95 ? 14.832 1.734 -30.343 1.00 81.06 95 SER A O 1
ATOM 747 N N . ALA A 1 96 ? 15.163 3.289 -31.934 1.00 82.19 96 ALA A N 1
ATOM 748 C CA . ALA A 1 96 ? 16.408 2.723 -32.433 1.00 82.19 96 ALA A CA 1
ATOM 749 C C . ALA A 1 96 ? 17.564 3.304 -31.615 1.00 82.19 96 ALA A C 1
ATOM 751 O O . ALA A 1 96 ? 17.705 4.523 -31.516 1.00 82.19 96 ALA A O 1
ATOM 752 N N . ARG A 1 97 ? 18.379 2.436 -31.012 1.00 76.62 97 ARG A N 1
ATOM 753 C CA . ARG A 1 97 ? 19.486 2.833 -30.134 1.00 76.62 97 ARG A CA 1
ATOM 754 C C . ARG A 1 97 ? 20.768 2.140 -30.582 1.00 76.62 97 ARG A C 1
ATOM 756 O O . ARG A 1 97 ? 20.745 0.954 -30.902 1.00 76.62 97 ARG 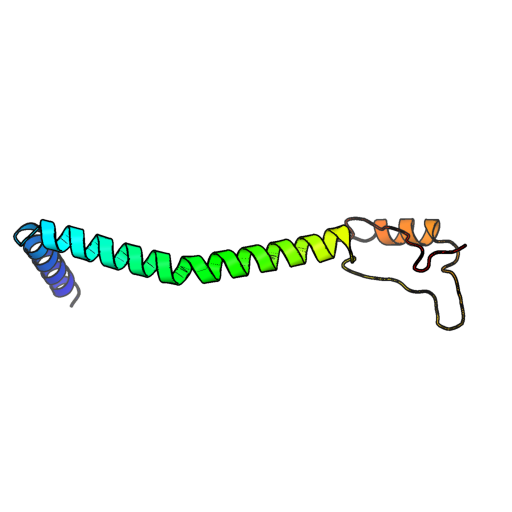A O 1
ATOM 763 N N . TYR A 1 98 ? 21.882 2.863 -30.573 1.00 76.62 98 TYR A N 1
ATOM 764 C CA . TYR A 1 98 ? 23.206 2.268 -30.747 1.00 76.62 98 TYR A CA 1
ATOM 765 C C . TYR A 1 98 ? 23.664 1.707 -29.394 1.00 76.62 98 TYR A C 1
ATOM 767 O O . TYR A 1 98 ? 23.717 2.443 -28.414 1.00 76.62 98 TYR A O 1
ATOM 775 N N . MET A 1 99 ? 23.967 0.407 -29.316 1.00 65.06 99 MET A N 1
ATOM 776 C CA . MET A 1 99 ? 24.358 -0.259 -28.056 1.00 65.06 99 MET A CA 1
ATOM 777 C C . MET A 1 99 ? 25.834 -0.070 -27.675 1.00 65.06 99 MET A C 1
ATOM 779 O O . MET A 1 99 ? 26.304 -0.640 -26.696 1.00 65.06 99 MET A O 1
ATOM 783 N N . THR A 1 100 ? 26.591 0.736 -28.413 1.00 55.72 100 THR A N 1
ATOM 784 C CA . THR A 1 100 ? 27.981 1.026 -28.071 1.00 55.72 100 THR A CA 1
ATOM 785 C C . THR A 1 100 ? 28.312 2.452 -28.473 1.00 55.72 100 THR A C 1
ATOM 787 O O . THR A 1 100 ? 27.820 2.932 -29.497 1.00 55.72 100 THR A O 1
ATOM 790 N N . GLY A 1 101 ? 29.106 3.140 -27.649 1.00 51.69 101 GLY A N 1
ATOM 791 C CA . GLY A 1 101 ? 29.703 4.420 -28.005 1.00 51.69 101 GLY A CA 1
ATOM 792 C C . GLY A 1 101 ? 30.602 4.211 -29.215 1.00 51.69 101 GLY A C 1
ATOM 793 O O . GLY A 1 101 ? 31.772 3.879 -29.070 1.00 51.69 101 GLY A O 1
ATOM 794 N N . ALA A 1 102 ? 30.032 4.340 -30.408 1.00 37.03 102 ALA A N 1
ATOM 795 C CA . ALA A 1 102 ? 30.780 4.321 -31.648 1.00 37.03 102 ALA A CA 1
ATOM 796 C C . ALA A 1 102 ? 31.503 5.667 -31.764 1.00 37.03 102 ALA A C 1
ATOM 798 O O . ALA A 1 102 ? 30.928 6.659 -32.209 1.00 37.03 102 ALA A O 1
ATOM 799 N N . THR A 1 103 ? 32.736 5.704 -31.264 1.00 36.56 103 THR A N 1
ATOM 800 C CA . THR A 1 103 ? 33.790 6.536 -31.863 1.00 36.56 103 THR A CA 1
ATOM 801 C C . THR A 1 103 ? 34.399 5.735 -33.003 1.00 36.56 103 THR A C 1
ATOM 803 O O . THR A 1 103 ? 34.649 6.332 -34.069 1.00 36.56 103 THR A O 1
#

Mean predicted aligned error: 12.43 Å

Sequence (103 aa):
MFKNFKVSFFLAHKSIRRGNIGTVILTVTIMSLIFVNLIFLPSIVSGIGESMNVMIIDYTYSNIVIEPKEDNRYINNVDSIQKKINSLPGVVGTSARYMTGAT

Secondary structure (DSSP, 8-state):
-HHHHHHHHHHHHHHHHHS-HHHHHHHHHHHHHHHHHHHHHHHHHHHHHHHHHHHIIIII--SS-----TT-SS-TTHHHHHHHHHTSTT--------SS---

pLDDT: mean 82.9, std 12.26, range [36.56, 97.81]

Radius of gyration: 30.16 Å; Cα contacts (8 Å, |Δi|>4): 20; chains: 1; bounding box: 65×26×73 Å

Foldseek 3Di:
DVVVVVVVVVVVVVCCVPPDVVVVVVVV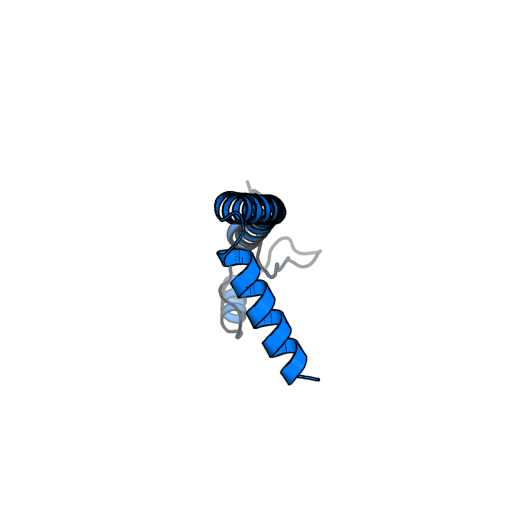VVVVVVVCVVVVVVVVVVVVVVVVVVCCCPPPHPPDDDDDDPVDQDDPPVVVVQVVQVPDPPDPHDDDDRPDPDD